Protein AF-A0A7X3VEM3-F1 (afdb_monomer_lite)

Sequence (97 aa):
MNRFLLHGLAMLAAVGGASAQTAAGDARGSAVRPTEVIRLFDGKSLDGFYTWMKDTQREDPRKVFRVTDGMLHVTGDGLGGLVTNKEYRDYHCILEI

pLDDT: mean 82.65, std 21.84, range [36.47, 98.31]

Structure (mmCIF, N/CA/C/O backbone):
data_AF-A0A7X3VEM3-F1
#
_entry.id   AF-A0A7X3VEM3-F1
#
loop_
_atom_site.group_PDB
_atom_site.id
_atom_site.type_symbol
_atom_site.label_atom_id
_atom_site.label_alt_id
_atom_site.label_comp_id
_atom_site.label_asym_id
_atom_site.label_entity_id
_atom_site.label_seq_id
_atom_site.pdbx_PDB_ins_code
_atom_site.Cartn_x
_atom_site.Cartn_y
_atom_site.Cartn_z
_atom_site.occupancy
_atom_site.B_iso_or_equiv
_atom_site.auth_seq_id
_atom_site.auth_comp_id
_atom_site.auth_asym_id
_atom_site.auth_atom_id
_atom_site.pdbx_PDB_model_num
ATOM 1 N N . MET A 1 1 ? 35.785 55.097 58.391 1.00 38.59 1 MET A N 1
ATOM 2 C CA . MET A 1 1 ? 36.435 56.129 57.557 1.00 38.59 1 MET A CA 1
ATOM 3 C C . MET A 1 1 ? 36.839 55.429 56.260 1.00 38.59 1 MET A C 1
ATOM 5 O O . MET A 1 1 ? 37.765 54.646 56.324 1.00 38.59 1 MET A O 1
ATOM 9 N N . ASN A 1 2 ? 36.137 55.438 55.124 1.00 36.88 2 ASN A N 1
ATOM 10 C CA . ASN A 1 2 ? 34.887 56.058 54.670 1.00 36.88 2 ASN A CA 1
ATOM 11 C C . ASN A 1 2 ? 33.809 54.986 54.432 1.00 36.88 2 ASN A C 1
ATOM 13 O O . ASN A 1 2 ? 34.111 53.863 54.042 1.00 36.88 2 ASN A O 1
ATOM 17 N N . ARG A 1 3 ? 32.556 55.335 54.736 1.00 44.81 3 ARG A N 1
ATOM 18 C CA . ARG A 1 3 ? 31.385 54.450 54.699 1.00 44.81 3 ARG A CA 1
ATOM 19 C C . ARG A 1 3 ? 30.745 54.486 53.310 1.00 44.81 3 ARG A C 1
ATOM 21 O O . ARG A 1 3 ? 30.534 55.559 52.759 1.00 44.81 3 ARG A O 1
ATOM 28 N N . PHE A 1 4 ? 30.424 53.298 52.812 1.00 44.94 4 PHE A N 1
ATOM 29 C CA . PHE A 1 4 ? 29.545 53.028 51.679 1.00 44.94 4 PHE A CA 1
ATOM 30 C C . PHE A 1 4 ? 28.164 53.695 51.849 1.00 44.94 4 PHE A C 1
ATOM 32 O O . PHE A 1 4 ? 27.532 53.530 52.892 1.00 44.94 4 PHE A O 1
ATOM 39 N N . LEU A 1 5 ? 27.680 54.374 50.806 1.00 46.81 5 LEU A N 1
ATOM 40 C CA . LEU A 1 5 ? 26.261 54.635 50.511 1.00 46.81 5 LEU A CA 1
ATOM 41 C C . LEU A 1 5 ? 26.088 54.390 48.997 1.00 46.81 5 LEU A C 1
ATOM 43 O O . LEU A 1 5 ? 26.805 55.005 48.213 1.00 46.81 5 LEU A O 1
ATOM 47 N N . LEU A 1 6 ? 25.399 53.318 48.565 1.00 40.62 6 LEU A N 1
ATOM 48 C CA . LEU A 1 6 ? 24.005 53.290 48.052 1.00 40.62 6 LEU A CA 1
ATOM 49 C C . LEU A 1 6 ? 23.664 54.531 47.199 1.00 40.62 6 LEU A C 1
ATOM 51 O O . LEU A 1 6 ? 23.874 55.652 47.645 1.00 40.62 6 LEU A O 1
ATOM 55 N N . HIS A 1 7 ? 23.109 54.458 45.988 1.00 42.75 7 HIS A N 1
ATOM 56 C CA . HIS A 1 7 ? 21.930 53.745 45.464 1.00 42.75 7 HIS A CA 1
ATOM 57 C C . HIS A 1 7 ? 22.125 53.644 43.923 1.00 42.75 7 HIS A C 1
ATOM 59 O O . HIS A 1 7 ? 22.853 54.454 43.367 1.00 42.75 7 HIS A O 1
ATOM 65 N N . GLY A 1 8 ? 21.548 52.757 43.119 1.00 36.47 8 GLY A N 1
ATOM 66 C CA . GLY A 1 8 ? 20.456 51.818 43.271 1.00 36.47 8 GLY A CA 1
ATOM 67 C C . GLY A 1 8 ? 20.116 51.229 41.889 1.00 36.47 8 GLY A C 1
ATOM 68 O O . GLY A 1 8 ? 20.834 51.433 40.915 1.00 36.47 8 GLY A O 1
ATOM 69 N N . LEU A 1 9 ? 18.966 50.562 41.850 1.00 47.94 9 LEU A N 1
ATOM 70 C CA . LEU A 1 9 ? 18.229 50.085 40.681 1.00 47.94 9 LEU A CA 1
ATOM 71 C C . LEU A 1 9 ? 18.697 48.766 40.044 1.00 47.94 9 LEU A C 1
ATOM 73 O O . LEU A 1 9 ? 19.494 48.698 39.114 1.00 47.94 9 LEU A O 1
ATOM 77 N N . ALA A 1 10 ? 18.071 47.704 40.547 1.00 50.50 10 ALA A N 1
ATOM 78 C CA . ALA A 1 10 ? 17.909 46.435 39.868 1.00 50.50 10 ALA A CA 1
ATOM 79 C C . ALA A 1 10 ? 17.107 46.611 38.566 1.00 50.50 10 ALA A C 1
ATOM 81 O O . ALA A 1 10 ? 16.019 47.184 38.578 1.00 50.50 10 ALA A O 1
ATOM 82 N N . MET A 1 11 ? 17.594 46.027 37.473 1.00 43.53 11 MET A N 1
ATOM 83 C CA . MET A 1 11 ? 16.740 45.547 36.388 1.00 43.53 11 MET A CA 1
ATOM 84 C C . MET A 1 11 ? 17.232 44.172 35.949 1.00 43.53 11 MET A C 1
ATOM 86 O O . MET A 1 11 ? 18.193 44.022 35.198 1.00 43.53 11 MET A O 1
ATOM 90 N N . LEU A 1 12 ? 16.545 43.159 36.468 1.00 49.00 12 LEU A N 1
ATOM 91 C CA . LEU A 1 12 ? 16.589 41.791 35.989 1.00 49.00 12 LEU A CA 1
ATOM 92 C C . LEU A 1 12 ? 15.853 41.744 34.644 1.00 49.00 12 LEU A C 1
ATOM 94 O O . LEU A 1 12 ? 14.633 41.603 34.605 1.00 49.00 12 LEU A O 1
ATOM 98 N N . ALA A 1 13 ? 16.580 41.880 33.538 1.00 52.31 13 ALA A N 1
ATOM 99 C CA . ALA A 1 13 ? 16.048 41.538 32.226 1.00 52.31 13 ALA A CA 1
ATOM 100 C C . ALA A 1 13 ? 16.189 40.022 32.037 1.00 52.31 13 ALA A C 1
ATOM 102 O O . ALA A 1 13 ? 17.175 39.531 31.489 1.00 52.31 13 ALA A O 1
ATOM 103 N N . ALA A 1 14 ? 15.209 39.267 32.533 1.00 51.28 14 ALA A N 1
ATOM 104 C CA . ALA A 1 14 ? 15.014 37.896 32.093 1.00 51.28 14 ALA A CA 1
ATOM 105 C C . ALA A 1 14 ? 14.613 37.948 30.611 1.00 51.28 14 ALA A C 1
ATOM 107 O O . ALA A 1 14 ? 13.454 38.195 30.281 1.00 51.28 14 ALA A O 1
ATOM 108 N N . VAL A 1 15 ? 15.580 37.755 29.709 1.00 57.72 15 VAL A N 1
ATOM 109 C CA . VAL A 1 15 ? 15.289 37.406 28.316 1.00 57.72 15 VAL A CA 1
ATOM 110 C C . VAL A 1 15 ? 14.663 36.017 28.357 1.00 57.72 15 VAL A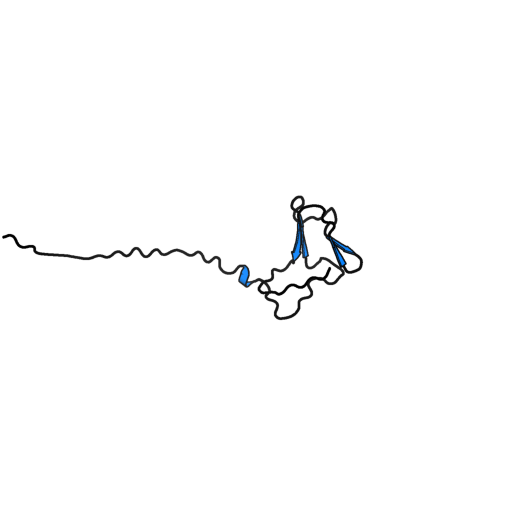 C 1
ATOM 112 O O . VAL A 1 15 ? 15.341 34.992 28.352 1.00 57.72 15 VAL A O 1
ATOM 115 N N . GLY A 1 16 ? 13.339 35.997 28.497 1.00 47.88 16 GLY A N 1
ATOM 116 C CA . GLY A 1 16 ? 12.531 34.818 28.266 1.00 47.88 16 GLY A CA 1
ATOM 117 C C . GLY A 1 16 ? 12.706 34.430 26.808 1.00 47.88 16 GLY A C 1
ATOM 118 O O . GLY A 1 16 ? 12.244 35.136 25.913 1.00 47.88 16 GLY A O 1
ATOM 119 N N . GLY A 1 17 ? 13.414 33.328 26.573 1.00 51.56 17 GLY A N 1
ATOM 120 C CA . GLY A 1 17 ? 13.440 32.673 25.279 1.00 51.56 17 GLY A CA 1
ATOM 121 C C . GLY A 1 17 ? 12.019 32.272 24.910 1.00 51.56 17 GLY A C 1
ATOM 122 O O . GLY A 1 17 ? 11.504 31.267 25.393 1.00 51.56 17 GLY A O 1
ATOM 123 N N . ALA A 1 18 ? 11.379 33.060 24.051 1.00 49.75 18 ALA A N 1
ATOM 124 C CA . ALA A 1 18 ? 10.242 32.594 23.285 1.00 49.75 18 ALA A CA 1
ATOM 125 C C . ALA A 1 18 ? 10.797 31.645 22.220 1.00 49.75 18 ALA A C 1
ATOM 127 O O . ALA A 1 18 ? 11.064 32.034 21.084 1.00 49.75 18 ALA A O 1
ATOM 128 N N . SER A 1 19 ? 11.029 30.394 22.617 1.00 58.03 19 SER A N 1
ATOM 129 C CA . SER A 1 19 ? 11.138 29.294 21.672 1.00 58.03 19 SER A CA 1
ATOM 130 C C . SER A 1 19 ? 9.824 29.268 20.905 1.00 58.03 19 SER A C 1
ATOM 132 O O . SER A 1 19 ? 8.817 28.768 21.404 1.00 58.03 19 SER A O 1
ATOM 134 N N . ALA A 1 20 ? 9.815 29.852 19.709 1.00 56.41 20 ALA A N 1
ATOM 135 C CA . ALA A 1 20 ? 8.778 29.615 18.727 1.00 56.41 20 ALA A CA 1
ATOM 136 C C . ALA A 1 20 ? 8.886 28.138 18.336 1.00 56.41 20 ALA A C 1
ATOM 138 O O . ALA A 1 20 ? 9.566 27.772 17.381 1.00 56.41 20 ALA A O 1
ATOM 139 N N . GLN A 1 21 ? 8.267 27.273 19.139 1.00 56.41 21 GLN A N 1
ATOM 140 C CA . GLN A 1 21 ? 7.901 25.938 18.713 1.00 56.41 21 GLN A CA 1
ATOM 141 C C . GLN A 1 21 ? 6.891 26.147 17.596 1.00 56.41 21 GLN A C 1
ATOM 143 O O . GLN A 1 21 ? 5.703 26.368 17.825 1.00 56.41 21 GLN A O 1
ATOM 148 N N . THR A 1 22 ? 7.400 26.168 16.367 1.00 51.03 22 THR A N 1
ATOM 149 C CA . THR A 1 22 ? 6.583 25.963 15.188 1.00 51.03 22 THR A CA 1
ATOM 150 C C . THR A 1 22 ? 5.867 24.646 15.415 1.00 51.03 22 THR A C 1
ATOM 152 O O . THR A 1 22 ? 6.480 23.582 15.503 1.00 51.03 22 THR A O 1
ATOM 155 N N . ALA A 1 23 ? 4.558 24.741 15.620 1.00 53.22 23 ALA A N 1
ATOM 156 C CA . ALA A 1 23 ? 3.699 23.589 15.699 1.00 53.22 23 ALA A CA 1
ATOM 157 C C . ALA A 1 23 ? 3.870 22.816 14.388 1.00 53.22 23 ALA A C 1
ATOM 159 O O . ALA A 1 23 ? 3.296 23.171 13.360 1.00 53.22 23 ALA A O 1
ATOM 160 N N . ALA A 1 24 ? 4.642 21.733 14.431 1.00 52.44 24 ALA A N 1
ATOM 161 C CA . ALA A 1 24 ? 4.395 20.572 13.597 1.00 52.44 24 ALA A CA 1
ATOM 162 C C . ALA A 1 24 ? 3.041 19.992 14.048 1.00 52.44 24 ALA A C 1
ATOM 164 O O . ALA A 1 24 ? 2.972 18.960 14.709 1.00 52.44 24 ALA A O 1
ATOM 165 N N . GLY A 1 25 ? 1.971 20.750 13.804 1.00 48.12 25 GLY A N 1
ATOM 166 C CA . GLY A 1 25 ? 0.608 20.405 14.157 1.00 48.12 25 GLY A CA 1
ATOM 167 C C . GLY A 1 25 ? 0.146 19.262 13.269 1.00 48.12 25 GLY A C 1
ATOM 168 O O . GLY A 1 25 ? -0.107 19.457 12.087 1.00 48.12 25 GLY A O 1
ATOM 169 N N . ASP A 1 26 ? 0.100 18.072 13.859 1.00 57.38 26 ASP A N 1
ATOM 170 C CA . ASP A 1 26 ? -0.797 16.960 13.551 1.00 57.38 26 ASP A CA 1
ATOM 171 C C . ASP A 1 26 ? -1.080 16.629 12.076 1.00 57.38 26 ASP A C 1
ATOM 173 O O . ASP A 1 26 ? -2.227 16.441 11.681 1.00 57.38 26 ASP A O 1
ATOM 177 N N . ALA A 1 27 ? -0.043 16.329 11.288 1.00 54.81 27 ALA A N 1
ATOM 178 C CA . ALA A 1 27 ? -0.233 15.442 10.128 1.00 54.81 27 ALA A CA 1
ATOM 179 C C . ALA A 1 27 ? -0.794 14.060 10.554 1.00 54.81 27 ALA A C 1
ATOM 181 O O . ALA A 1 27 ? -1.482 13.390 9.796 1.00 54.81 27 ALA A O 1
ATOM 182 N N . ARG A 1 28 ? -0.573 13.652 11.815 1.00 55.75 28 ARG A N 1
ATOM 183 C CA . ARG A 1 28 ? -1.175 12.445 12.412 1.00 55.75 28 ARG A CA 1
ATOM 184 C C . ARG A 1 28 ? -2.659 12.595 12.757 1.00 55.75 28 ARG A C 1
ATOM 186 O O . ARG A 1 28 ? -3.315 11.584 12.999 1.00 55.75 28 ARG A O 1
ATOM 193 N N . GLY A 1 29 ? -3.197 13.815 12.812 1.00 68.31 29 GLY A N 1
ATOM 194 C CA . GLY A 1 29 ? -4.597 14.051 13.171 1.00 68.31 29 GLY A CA 1
ATOM 195 C C . GLY A 1 29 ? -5.576 13.470 12.146 1.00 68.31 29 GLY A C 1
ATOM 196 O O . GLY A 1 29 ? -6.642 12.993 12.531 1.00 68.31 29 GLY A O 1
ATOM 197 N N . SER A 1 30 ? -5.184 13.443 10.867 1.00 83.75 30 SER A N 1
ATOM 198 C CA . SER A 1 30 ? -5.991 12.948 9.744 1.00 83.75 30 SER A CA 1
ATOM 199 C C . SER A 1 30 ? -5.881 11.442 9.488 1.00 83.75 30 SER A C 1
ATOM 201 O O . SER A 1 30 ? -6.709 10.900 8.756 1.00 83.75 30 SER A O 1
ATOM 203 N N . ALA A 1 31 ? -4.893 10.753 10.069 1.00 95.06 31 ALA A N 1
ATOM 204 C CA . ALA A 1 31 ? -4.715 9.317 9.867 1.00 95.06 31 ALA A CA 1
ATOM 205 C C . ALA A 1 31 ? -5.837 8.511 10.542 1.00 95.06 31 ALA A C 1
ATOM 207 O O . ALA A 1 31 ? -6.241 8.789 11.679 1.00 95.06 31 ALA A O 1
ATOM 208 N N . VAL A 1 32 ? -6.319 7.484 9.841 1.00 96.62 32 VAL A N 1
ATOM 209 C CA . VAL A 1 32 ? -7.425 6.633 10.286 1.00 96.62 32 VAL A CA 1
ATOM 210 C C . VAL A 1 32 ? -6.994 5.849 11.520 1.00 96.62 32 VAL A C 1
ATOM 212 O O . VAL A 1 32 ? -6.014 5.107 11.482 1.00 96.62 32 VAL A O 1
ATOM 215 N N . ARG A 1 33 ? -7.755 5.978 12.609 1.00 96.94 33 ARG A N 1
ATOM 216 C CA . ARG A 1 33 ? -7.631 5.116 13.787 1.00 96.94 33 ARG A CA 1
ATOM 217 C C . ARG A 1 33 ? -8.755 4.078 13.770 1.00 96.94 33 ARG A C 1
ATOM 219 O O . ARG A 1 33 ? -9.894 4.463 14.036 1.00 96.94 33 ARG A O 1
ATOM 226 N N . PRO A 1 34 ? -8.481 2.802 13.446 1.00 97.12 34 PRO A N 1
ATOM 227 C CA . PRO A 1 34 ? -9.525 1.787 13.370 1.00 97.12 34 PRO A CA 1
ATOM 228 C C . PRO A 1 34 ? -10.193 1.576 14.732 1.00 97.12 34 PRO A C 1
ATOM 230 O O . PRO A 1 34 ? -9.521 1.342 15.734 1.00 97.12 34 PRO A O 1
ATOM 233 N N . THR A 1 35 ? -11.521 1.649 14.767 1.00 96.75 35 THR A N 1
ATOM 234 C CA . THR A 1 35 ? -12.344 1.251 15.925 1.00 96.75 35 THR A CA 1
ATOM 235 C C . THR A 1 35 ? -12.986 -0.122 15.731 1.00 96.75 35 THR A C 1
ATOM 237 O O . THR A 1 35 ? -13.565 -0.676 16.657 1.00 96.75 35 THR A O 1
ATOM 240 N N . GLU A 1 36 ? -12.871 -0.664 14.522 1.00 97.38 36 GLU A N 1
ATOM 241 C CA . GLU A 1 36 ? -13.349 -1.973 14.096 1.00 97.38 36 GLU A CA 1
ATOM 242 C C . GLU A 1 36 ? -12.372 -2.569 13.071 1.00 97.38 36 GLU A C 1
ATOM 244 O O . GLU A 1 36 ? -11.440 -1.897 12.615 1.00 97.38 36 GLU A O 1
ATOM 249 N N . VAL A 1 37 ? -12.573 -3.838 12.710 1.00 97.19 37 VAL A N 1
ATOM 250 C CA . VAL A 1 37 ? -11.729 -4.515 11.720 1.00 97.19 37 VAL A CA 1
ATOM 251 C C . VAL A 1 37 ? -11.973 -3.922 10.335 1.00 97.19 37 VAL A C 1
ATOM 253 O O . VAL A 1 37 ? -13.065 -4.026 9.782 1.00 97.19 37 VAL A O 1
ATOM 256 N N . ILE A 1 38 ? -10.919 -3.367 9.740 1.00 97.38 38 ILE A N 1
ATOM 257 C CA . ILE A 1 38 ? -10.919 -2.898 8.354 1.00 97.38 38 ILE A CA 1
ATOM 258 C C . ILE A 1 38 ? -10.255 -3.968 7.490 1.00 97.38 38 ILE A C 1
ATOM 260 O O . ILE A 1 38 ? -9.076 -4.276 7.662 1.00 97.38 38 ILE A O 1
ATOM 264 N N . ARG A 1 39 ? -11.001 -4.524 6.531 1.00 96.12 39 ARG A N 1
ATOM 265 C CA . ARG A 1 39 ? -10.437 -5.430 5.522 1.00 96.12 39 ARG A CA 1
ATOM 266 C C . ARG A 1 39 ? -9.677 -4.616 4.476 1.00 96.12 39 ARG A C 1
ATOM 268 O O . ARG A 1 39 ? -10.295 -3.972 3.635 1.00 96.12 39 ARG A O 1
ATOM 275 N N . LEU A 1 40 ? -8.346 -4.633 4.557 1.00 97.06 40 LEU A N 1
ATOM 276 C CA . LEU A 1 40 ? -7.474 -3.892 3.636 1.00 97.06 40 LEU A CA 1
ATOM 277 C C . LEU A 1 40 ? -7.329 -4.567 2.265 1.00 97.06 40 LEU A C 1
ATOM 279 O O . LEU A 1 40 ? -7.138 -3.872 1.275 1.00 97.06 40 LEU A O 1
ATOM 283 N N . PHE A 1 41 ? -7.429 -5.896 2.205 1.00 96.94 41 PHE A N 1
ATOM 284 C CA . PHE A 1 41 ? -7.295 -6.682 0.980 1.00 96.94 41 PHE A CA 1
ATOM 285 C C . PHE A 1 41 ? -8.540 -7.547 0.767 1.00 96.94 41 PHE A C 1
ATOM 287 O O . PHE A 1 41 ? -9.020 -8.198 1.696 1.00 96.94 41 PHE A O 1
ATOM 294 N N . ASP A 1 42 ? -9.077 -7.526 -0.451 1.00 94.75 42 ASP A N 1
ATOM 295 C CA . ASP A 1 42 ? -10.326 -8.198 -0.824 1.00 94.75 42 ASP A CA 1
ATOM 296 C C . ASP A 1 42 ? -10.112 -9.532 -1.561 1.00 94.75 42 ASP A C 1
ATOM 298 O O . ASP A 1 42 ? -11.086 -10.205 -1.904 1.00 94.75 42 ASP A O 1
ATOM 302 N N . GLY A 1 43 ? -8.853 -9.908 -1.815 1.00 96.69 43 GLY A N 1
ATOM 303 C CA . GLY A 1 43 ? -8.494 -11.094 -2.593 1.00 96.69 43 GLY A CA 1
ATOM 304 C C . GLY A 1 43 ? -8.650 -10.928 -4.106 1.00 96.69 43 GL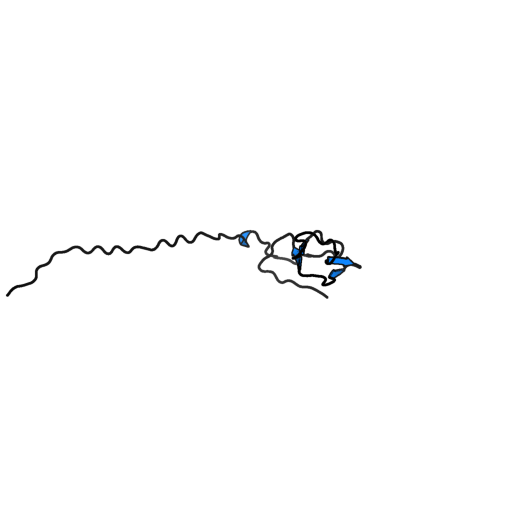Y A C 1
ATOM 305 O O . GLY A 1 43 ? -8.507 -11.896 -4.843 1.00 96.69 43 GLY A O 1
ATOM 306 N N . LYS A 1 44 ? -8.978 -9.736 -4.608 1.00 97.50 44 LYS A N 1
ATOM 307 C CA . LYS A 1 44 ? -9.322 -9.523 -6.024 1.00 97.50 44 LYS A CA 1
ATOM 308 C C . LYS A 1 44 ? -8.466 -8.456 -6.676 1.00 97.50 44 LYS A C 1
ATOM 310 O O . LYS A 1 44 ? -8.098 -8.606 -7.838 1.00 97.50 44 LYS A O 1
ATOM 315 N N . SER A 1 45 ? -8.165 -7.387 -5.948 1.00 96.88 45 SER A N 1
ATOM 316 C CA . SER A 1 45 ? -7.517 -6.204 -6.501 1.00 96.88 45 SER A CA 1
ATOM 317 C C . SER A 1 45 ? -6.509 -5.592 -5.532 1.00 96.88 45 SER A C 1
ATOM 319 O O . SER A 1 45 ? -6.478 -5.906 -4.341 1.00 96.88 45 SER A O 1
ATOM 321 N N . LEU A 1 46 ? -5.672 -4.698 -6.064 1.00 97.31 46 LEU A N 1
ATOM 322 C CA . LEU A 1 46 ? -4.771 -3.855 -5.277 1.00 97.31 46 LEU A CA 1
ATOM 323 C C . LEU A 1 46 ? -5.277 -2.407 -5.205 1.00 97.31 46 LEU A C 1
ATOM 325 O O . LEU A 1 46 ? -4.506 -1.514 -4.880 1.00 97.31 46 LEU A O 1
ATOM 329 N N . ASP A 1 47 ? -6.563 -2.160 -5.467 1.00 96.25 47 ASP A N 1
ATOM 330 C CA . ASP A 1 47 ? -7.138 -0.808 -5.588 1.00 96.25 47 ASP A CA 1
ATOM 331 C C . ASP A 1 47 ? -7.027 0.013 -4.289 1.00 96.25 47 ASP A C 1
ATOM 333 O O . ASP A 1 47 ? -7.026 1.245 -4.304 1.00 96.25 47 ASP A O 1
ATOM 337 N N . GLY A 1 48 ? -6.904 -0.661 -3.141 1.00 96.88 48 GLY A N 1
ATOM 338 C CA . GLY A 1 48 ? -6.642 -0.043 -1.837 1.00 96.88 48 GLY A CA 1
ATOM 339 C C . GLY A 1 48 ? -5.193 0.413 -1.625 1.00 96.88 48 GLY A C 1
ATOM 340 O O . GLY A 1 48 ? -4.888 0.988 -0.575 1.00 96.88 48 GLY A O 1
ATOM 341 N N . PHE A 1 49 ? -4.313 0.166 -2.594 1.00 98.06 49 PHE A N 1
ATOM 342 C CA . PHE A 1 49 ? -2.872 0.314 -2.475 1.00 98.06 49 PHE A CA 1
ATOM 343 C C . PHE A 1 49 ? -2.259 1.031 -3.681 1.00 98.06 49 PHE A C 1
ATOM 345 O O . PHE A 1 49 ? -2.846 1.122 -4.757 1.00 98.06 49 PHE A O 1
ATOM 352 N N . TYR A 1 50 ? -1.026 1.484 -3.497 1.00 97.56 50 TYR A N 1
ATOM 353 C CA . TYR A 1 50 ? -0.117 1.847 -4.572 1.00 97.56 50 TYR A CA 1
ATOM 354 C C . TYR A 1 50 ? 1.226 1.141 -4.372 1.00 97.56 50 TYR A C 1
ATOM 356 O O . TYR A 1 50 ? 1.626 0.819 -3.250 1.00 97.56 50 TYR A O 1
ATOM 364 N N . THR A 1 51 ? 1.939 0.904 -5.467 1.00 97.56 51 THR A N 1
ATOM 365 C CA . THR A 1 51 ? 3.306 0.381 -5.439 1.00 97.56 51 THR A CA 1
ATOM 366 C C . THR A 1 51 ? 4.303 1.525 -5.339 1.00 97.56 51 THR A C 1
ATOM 368 O O . THR A 1 51 ? 4.120 2.576 -5.957 1.00 97.56 51 THR A O 1
ATOM 371 N N . TRP A 1 52 ? 5.380 1.325 -4.589 1.00 97.81 52 TRP A N 1
ATOM 372 C CA . TRP A 1 52 ? 6.553 2.187 -4.645 1.00 97.81 52 TRP A CA 1
ATOM 373 C C . TRP A 1 52 ? 7.803 1.343 -4.859 1.00 97.81 52 TRP A C 1
ATOM 375 O O . TRP A 1 52 ? 8.066 0.426 -4.087 1.00 97.81 52 TRP A O 1
ATOM 385 N N . MET A 1 53 ? 8.581 1.683 -5.875 1.00 97.88 53 MET A N 1
ATOM 386 C CA . MET A 1 53 ? 9.819 1.032 -6.274 1.00 97.88 53 MET A CA 1
ATOM 387 C C . MET A 1 53 ? 10.954 2.055 -6.276 1.00 97.88 53 MET A C 1
ATOM 389 O O . MET A 1 53 ? 10.769 3.211 -6.652 1.00 97.88 53 MET A O 1
ATOM 393 N N . LYS A 1 54 ? 12.160 1.643 -5.884 1.00 97.88 54 LYS A N 1
ATOM 394 C CA . LYS A 1 54 ? 13.326 2.538 -5.845 1.00 97.88 54 LYS A CA 1
ATOM 395 C C . LYS A 1 54 ? 13.712 3.070 -7.230 1.00 97.88 54 LYS A C 1
ATOM 397 O O . LYS A 1 54 ? 14.150 4.209 -7.345 1.00 97.88 54 LYS A O 1
ATOM 402 N N . ASP A 1 55 ? 13.598 2.231 -8.251 1.00 97.69 55 ASP A N 1
ATOM 403 C CA . ASP A 1 55 ? 13.995 2.488 -9.635 1.00 97.69 55 ASP A CA 1
ATOM 404 C C . ASP A 1 55 ? 12.867 3.105 -10.471 1.00 97.69 55 ASP A C 1
ATOM 406 O O . ASP A 1 55 ? 13.117 4.033 -11.236 1.00 97.69 55 ASP A O 1
ATOM 410 N N . THR A 1 56 ? 11.630 2.633 -10.296 1.00 98.06 56 THR A N 1
ATOM 411 C CA . THR A 1 56 ? 10.471 3.043 -11.113 1.00 98.06 56 THR A CA 1
ATOM 412 C C . THR A 1 56 ? 9.420 3.856 -10.351 1.00 98.06 56 THR A C 1
ATOM 414 O O . THR A 1 56 ? 8.375 4.204 -10.898 1.00 98.06 56 THR A O 1
ATOM 417 N N . GLN A 1 57 ? 9.694 4.219 -9.095 1.00 97.25 57 GLN 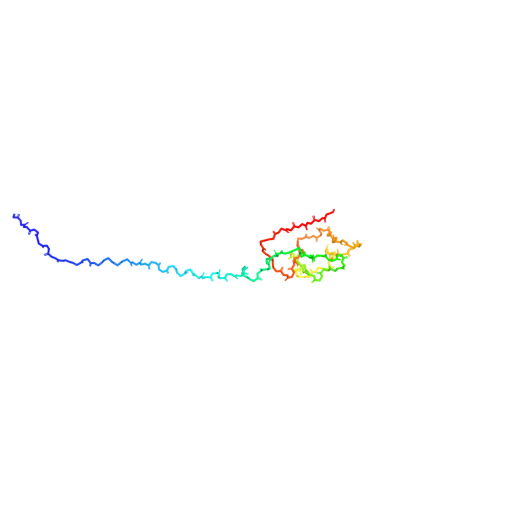A N 1
ATOM 418 C CA . GLN A 1 57 ? 8.800 5.004 -8.241 1.00 97.25 57 GLN A CA 1
ATOM 419 C C . GLN A 1 57 ? 7.395 4.393 -8.175 1.00 97.25 57 GLN A C 1
ATOM 421 O O . GLN A 1 57 ? 7.237 3.303 -7.642 1.00 97.25 57 GLN A O 1
ATOM 426 N N . ARG A 1 58 ? 6.360 5.076 -8.674 1.00 96.94 58 ARG A N 1
ATOM 427 C CA . ARG A 1 58 ? 4.973 4.593 -8.582 1.00 96.94 58 ARG A CA 1
ATOM 428 C C . ARG A 1 58 ? 4.611 3.517 -9.599 1.00 96.94 58 ARG A C 1
ATOM 430 O O . ARG A 1 58 ? 3.532 2.943 -9.495 1.00 96.94 58 ARG A O 1
ATOM 437 N N . GLU A 1 59 ? 5.478 3.242 -10.561 1.00 96.94 59 GLU A N 1
ATOM 438 C CA . GLU A 1 59 ? 5.220 2.236 -11.583 1.00 96.94 59 GLU A CA 1
ATOM 439 C C . GLU A 1 59 ? 5.791 0.879 -11.166 1.00 96.94 59 GLU A C 1
ATOM 441 O O . GLU A 1 59 ? 6.914 0.795 -10.670 1.00 96.94 59 GLU A O 1
ATOM 446 N N . ASP A 1 60 ? 5.042 -0.194 -11.419 1.00 97.50 60 ASP A N 1
ATOM 447 C CA . ASP A 1 60 ? 5.505 -1.580 -11.286 1.00 97.50 60 ASP A CA 1
ATOM 448 C C . ASP A 1 60 ? 5.414 -2.304 -12.646 1.00 97.50 60 ASP A C 1
ATOM 450 O O . ASP A 1 60 ? 4.552 -3.163 -12.858 1.00 97.50 60 ASP A O 1
ATOM 454 N N . PRO A 1 61 ? 6.284 -1.962 -13.618 1.00 97.06 61 PRO A N 1
ATOM 455 C CA . PRO A 1 61 ? 6.253 -2.586 -14.943 1.00 97.06 61 PRO A CA 1
ATOM 456 C C . PRO A 1 61 ? 6.611 -4.080 -14.905 1.00 97.06 61 PRO A C 1
ATOM 458 O O . PRO A 1 61 ? 6.277 -4.824 -15.828 1.00 97.06 61 PRO A O 1
ATOM 461 N N . ARG A 1 62 ? 7.282 -4.531 -13.837 1.00 97.25 62 ARG A N 1
ATOM 462 C CA . ARG A 1 62 ? 7.727 -5.917 -13.644 1.00 97.25 62 ARG A CA 1
ATOM 463 C C . ARG A 1 62 ? 6.665 -6.795 -12.980 1.00 97.25 62 ARG A C 1
ATOM 465 O O . ARG A 1 62 ? 6.832 -8.013 -12.954 1.00 97.25 62 ARG A O 1
ATOM 472 N N . LYS A 1 63 ? 5.557 -6.205 -12.513 1.00 96.81 63 LYS A N 1
ATOM 473 C CA . LYS A 1 63 ? 4.465 -6.899 -11.811 1.00 96.81 63 LYS A CA 1
ATOM 474 C C . LYS A 1 63 ? 4.982 -7.655 -10.584 1.00 96.81 63 LYS A C 1
ATOM 476 O O . LYS A 1 63 ? 4.636 -8.823 -10.368 1.00 96.81 63 LYS A O 1
ATOM 481 N N . VAL A 1 64 ? 5.845 -6.987 -9.817 1.00 98.25 64 VAL A N 1
ATOM 482 C CA . VAL A 1 64 ? 6.372 -7.469 -8.537 1.00 98.25 64 VAL A CA 1
ATOM 483 C C . VAL A 1 64 ? 5.227 -7.758 -7.578 1.00 98.25 64 VAL A C 1
ATOM 485 O O . VAL A 1 64 ? 5.260 -8.791 -6.911 1.00 98.25 64 VAL A O 1
ATOM 488 N N . PHE A 1 65 ? 4.207 -6.894 -7.558 1.00 98.31 65 PHE A N 1
ATOM 489 C CA . PHE A 1 65 ? 2.997 -7.051 -6.756 1.00 98.31 65 PHE A CA 1
ATOM 490 C C . PHE A 1 65 ? 1.811 -7.405 -7.649 1.00 98.31 65 PHE A C 1
ATOM 492 O O . PHE A 1 65 ? 1.464 -6.676 -8.577 1.00 98.31 65 PHE A O 1
ATOM 499 N N . ARG A 1 66 ? 1.155 -8.530 -7.366 1.00 97.50 66 ARG A N 1
ATOM 500 C CA . ARG A 1 66 ? -0.029 -8.963 -8.120 1.00 97.50 66 ARG A CA 1
ATOM 501 C C . ARG A 1 66 ? -0.939 -9.844 -7.287 1.00 97.50 66 ARG A C 1
ATOM 503 O O . ARG A 1 66 ? -0.491 -10.496 -6.350 1.00 97.50 66 ARG A O 1
ATOM 510 N N . VAL A 1 67 ? -2.208 -9.894 -7.675 1.00 97.75 67 VAL A N 1
ATOM 511 C CA . VAL A 1 67 ? -3.171 -10.846 -7.119 1.00 97.75 67 VAL A CA 1
ATOM 512 C C . VAL A 1 67 ? -3.199 -12.086 -8.002 1.00 97.75 67 VAL A C 1
ATOM 514 O O . VAL A 1 67 ? -3.319 -11.992 -9.224 1.00 97.75 67 VAL A O 1
ATOM 517 N N . THR A 1 68 ? -3.044 -13.261 -7.407 1.00 96.94 68 THR A N 1
ATOM 518 C CA . THR A 1 68 ? -3.169 -14.551 -8.097 1.00 96.94 68 THR A CA 1
ATOM 519 C C . THR A 1 68 ? -3.860 -15.520 -7.145 1.00 96.94 68 THR A C 1
ATOM 521 O O . THR A 1 68 ? -3.487 -15.589 -5.979 1.00 96.94 68 THR A O 1
ATOM 524 N N . ASP A 1 69 ? -4.907 -16.200 -7.617 1.00 96.56 69 ASP A N 1
ATOM 525 C CA . ASP A 1 69 ? -5.693 -17.173 -6.841 1.00 96.56 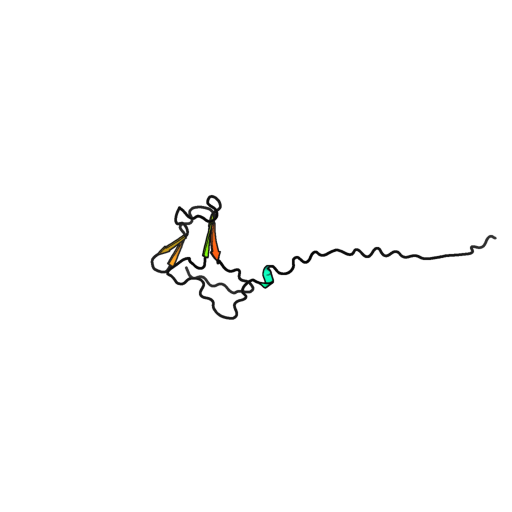69 ASP A CA 1
ATOM 526 C C . ASP A 1 69 ? -6.204 -16.656 -5.486 1.00 96.56 69 ASP A C 1
ATOM 528 O O . ASP A 1 69 ? -6.201 -17.360 -4.481 1.00 96.56 69 ASP A O 1
ATOM 532 N N . GLY A 1 70 ? -6.647 -15.397 -5.439 1.00 96.75 70 GLY A N 1
ATOM 533 C CA . GLY A 1 70 ? -7.164 -14.802 -4.206 1.00 96.75 70 GLY A CA 1
ATOM 534 C C . GLY A 1 70 ? -6.098 -14.230 -3.269 1.00 96.75 70 GLY A C 1
ATOM 535 O O . GLY A 1 70 ? -6.447 -13.657 -2.239 1.00 96.75 70 GLY A O 1
ATOM 536 N N . MET A 1 71 ? -4.811 -14.362 -3.606 1.00 97.31 71 MET A N 1
ATOM 537 C CA . MET A 1 71 ? -3.697 -14.027 -2.718 1.00 97.31 71 MET A CA 1
ATOM 538 C C . MET A 1 71 ? -2.805 -12.927 -3.287 1.00 97.31 71 MET A C 1
ATOM 540 O O . MET A 1 71 ? -2.625 -12.812 -4.502 1.00 97.31 71 MET A O 1
ATOM 544 N N . LEU A 1 72 ? -2.199 -12.142 -2.394 1.00 97.38 72 LEU A N 1
ATOM 545 C CA . LEU A 1 72 ? -1.122 -11.225 -2.747 1.00 97.38 72 LEU A CA 1
ATOM 546 C C . LEU A 1 72 ? 0.161 -12.025 -3.015 1.00 97.38 72 LEU A C 1
ATOM 548 O O . LEU A 1 72 ? 0.717 -12.643 -2.114 1.00 97.38 72 LEU A O 1
ATOM 552 N N . HIS A 1 73 ? 0.651 -11.977 -4.250 1.00 97.31 73 HIS A N 1
ATOM 553 C CA . HIS A 1 73 ? 1.923 -12.564 -4.654 1.00 97.31 73 HIS A CA 1
ATOM 554 C C . HIS A 1 73 ? 2.969 -11.454 -4.802 1.00 97.31 73 HIS A C 1
ATOM 556 O O . HIS A 1 73 ? 2.759 -10.500 -5.557 1.00 97.31 73 HIS A O 1
ATOM 562 N N . VA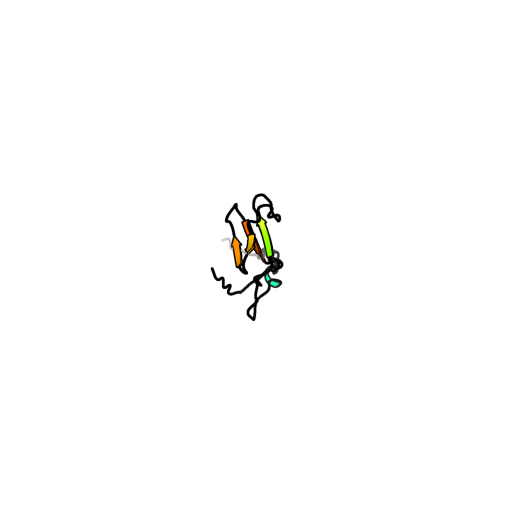L A 1 74 ? 4.109 -11.612 -4.121 1.00 97.06 74 VAL A N 1
ATOM 563 C CA . VAL A 1 74 ? 5.262 -10.702 -4.203 1.00 97.06 74 VAL A CA 1
ATOM 564 C C . VAL A 1 74 ? 6.483 -11.467 -4.710 1.00 97.06 74 VAL A C 1
ATOM 566 O O . VAL A 1 74 ? 6.908 -12.426 -4.075 1.00 97.06 74 VAL A O 1
ATOM 569 N N . THR A 1 75 ? 7.049 -11.072 -5.855 1.00 97.31 75 THR A N 1
ATOM 570 C CA . THR A 1 75 ? 8.197 -11.793 -6.453 1.00 97.31 75 THR A CA 1
ATOM 571 C C . THR A 1 75 ? 9.524 -11.535 -5.742 1.00 97.31 75 THR A C 1
ATOM 573 O O . THR A 1 75 ? 10.450 -12.330 -5.877 1.00 97.31 75 THR A O 1
ATOM 576 N N . GLY A 1 76 ? 9.634 -10.414 -5.022 1.00 96.06 76 GLY A N 1
ATOM 577 C CA . GLY A 1 76 ? 10.883 -9.957 -4.405 1.00 96.06 76 GLY A CA 1
ATOM 578 C C . GLY A 1 76 ? 11.881 -9.327 -5.385 1.00 96.06 76 GLY A C 1
ATOM 579 O O . GLY A 1 76 ? 13.021 -9.069 -5.007 1.00 96.06 76 GLY A O 1
ATOM 580 N N . ASP A 1 77 ? 11.483 -9.073 -6.635 1.00 97.75 77 ASP A N 1
ATOM 581 C CA . ASP A 1 77 ? 12.370 -8.476 -7.631 1.00 97.75 77 ASP A CA 1
ATOM 582 C C . ASP A 1 77 ? 12.515 -6.952 -7.430 1.00 97.75 77 ASP A C 1
ATOM 584 O O . ASP A 1 77 ? 11.696 -6.150 -7.877 1.00 97.75 77 ASP A O 1
ATOM 588 N N . GLY A 1 78 ? 13.601 -6.534 -6.780 1.00 96.19 78 GLY A N 1
ATOM 589 C CA . GLY A 1 78 ? 13.944 -5.129 -6.542 1.00 96.19 78 GLY A CA 1
ATOM 590 C C . GLY A 1 78 ? 13.622 -4.632 -5.129 1.00 96.19 78 GLY A C 1
ATOM 591 O O . GLY A 1 78 ? 13.254 -5.394 -4.240 1.00 96.19 78 GLY A O 1
ATOM 592 N N . LEU A 1 79 ? 13.809 -3.327 -4.909 1.00 97.62 79 LEU A N 1
ATOM 593 C CA . LEU A 1 79 ? 13.580 -2.677 -3.615 1.00 97.62 79 LEU A CA 1
ATOM 594 C C . LEU A 1 79 ? 12.343 -1.790 -3.694 1.00 97.62 79 LEU A C 1
ATOM 596 O O . LEU A 1 79 ? 12.347 -0.789 -4.412 1.00 97.62 79 LEU A O 1
ATOM 600 N N . GLY A 1 80 ? 11.311 -2.141 -2.936 1.00 96.44 80 GLY A N 1
ATOM 601 C CA . GLY A 1 80 ? 10.038 -1.440 -2.962 1.00 96.44 80 GLY A CA 1
ATOM 602 C C . GLY A 1 80 ? 9.053 -1.945 -1.917 1.00 96.44 80 GLY A C 1
ATOM 603 O O . GLY A 1 80 ? 9.414 -2.707 -1.020 1.00 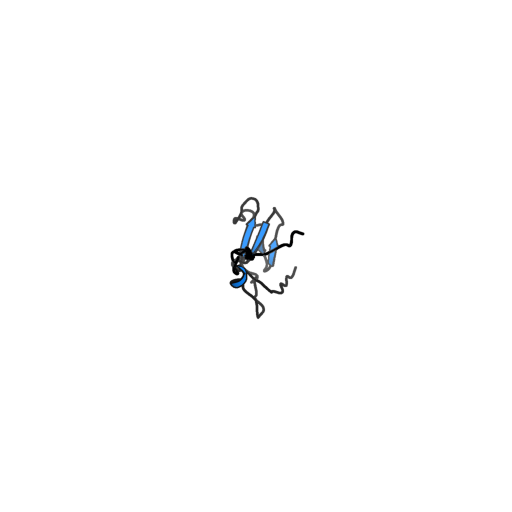96.44 80 GLY A O 1
ATOM 604 N N . GLY A 1 81 ? 7.806 -1.507 -2.040 1.00 97.19 81 GLY A N 1
ATOM 605 C CA . GLY A 1 81 ? 6.722 -1.891 -1.150 1.00 97.19 81 GLY A CA 1
ATOM 606 C C . GLY A 1 81 ? 5.345 -1.637 -1.749 1.00 97.19 81 GLY A C 1
ATOM 607 O O . GLY A 1 81 ? 5.173 -0.806 -2.643 1.00 97.19 81 GLY A O 1
ATOM 608 N N . LEU A 1 82 ? 4.365 -2.352 -1.205 1.00 97.50 82 LEU A N 1
ATOM 609 C CA . LEU A 1 82 ? 2.947 -2.106 -1.416 1.00 97.50 82 LEU A CA 1
ATOM 610 C C . LEU A 1 82 ? 2.433 -1.275 -0.239 1.00 97.50 82 LEU A C 1
ATOM 612 O O . LEU A 1 82 ? 2.591 -1.672 0.915 1.00 97.50 82 LEU A O 1
ATOM 616 N N . VAL A 1 83 ? 1.852 -0.113 -0.519 1.00 97.38 83 VAL A N 1
ATOM 617 C CA . VAL A 1 83 ? 1.485 0.875 0.503 1.00 97.38 83 VAL A CA 1
ATOM 618 C C . VAL A 1 83 ? 0.002 1.192 0.396 1.00 97.38 83 VAL A C 1
ATOM 620 O O . VAL A 1 83 ? -0.520 1.330 -0.705 1.00 97.38 83 VAL A O 1
ATOM 623 N N . THR A 1 84 ? -0.700 1.300 1.524 1.00 97.81 84 THR A N 1
ATOM 624 C CA . THR A 1 84 ? -2.121 1.666 1.531 1.00 97.81 84 THR A CA 1
ATOM 625 C C . THR A 1 84 ? -2.328 3.091 1.021 1.00 97.81 84 THR A C 1
ATOM 627 O O . THR A 1 84 ? -1.576 4.002 1.358 1.00 97.81 84 THR A O 1
ATOM 630 N N . ASN A 1 85 ? -3.410 3.316 0.275 1.00 97.12 85 ASN A N 1
ATOM 631 C CA . ASN A 1 85 ? -3.797 4.657 -0.184 1.00 97.12 85 ASN A CA 1
ATOM 632 C C . ASN A 1 85 ? -4.209 5.587 0.969 1.00 97.12 85 ASN A C 1
ATOM 634 O O . ASN A 1 85 ? -4.155 6.808 0.839 1.00 97.12 85 ASN A O 1
ATOM 638 N N . LYS A 1 86 ? -4.652 5.008 2.090 1.00 96.81 86 LYS A N 1
ATOM 639 C CA . LYS A 1 86 ? -4.981 5.725 3.324 1.00 96.81 86 LYS A CA 1
ATOM 640 C C . LYS A 1 86 ? -3.850 5.575 4.332 1.00 96.81 86 LYS A C 1
ATOM 642 O O . LYS A 1 86 ? -3.232 4.515 4.419 1.00 96.81 86 LYS A O 1
ATOM 647 N N . GLU A 1 87 ? -3.653 6.606 5.140 1.00 97.00 87 GLU A N 1
ATOM 648 C CA . GLU A 1 87 ? -2.784 6.550 6.311 1.00 97.00 87 GLU A CA 1
ATOM 649 C C . GLU A 1 87 ? -3.554 6.015 7.520 1.00 97.00 87 GLU A C 1
ATOM 651 O O . GLU A 1 87 ? -4.713 6.380 7.743 1.00 97.00 87 GLU A O 1
ATOM 656 N N . TYR A 1 88 ? -2.893 5.176 8.316 1.00 96.94 88 TYR A N 1
ATOM 657 C CA . TYR A 1 88 ? -3.453 4.587 9.528 1.00 96.94 88 TYR A CA 1
ATOM 658 C C . TYR A 1 88 ? -2.558 4.870 10.731 1.00 96.94 88 TYR A C 1
ATOM 660 O O . TYR A 1 88 ? -1.339 4.982 10.607 1.00 96.94 88 TYR A O 1
ATOM 668 N N . ARG A 1 89 ? -3.167 4.947 11.913 1.00 96.50 89 ARG A N 1
ATOM 669 C CA . ARG A 1 89 ? -2.473 5.068 13.200 1.00 96.50 89 ARG A CA 1
ATOM 670 C C . ARG A 1 89 ? -3.142 4.218 14.272 1.00 96.50 89 ARG A C 1
ATOM 672 O O . ARG A 1 89 ? -4.299 3.837 14.120 1.00 96.50 89 ARG A O 1
ATOM 679 N N . ASP A 1 90 ? -2.409 3.967 15.354 1.00 96.62 90 ASP A N 1
ATOM 680 C CA . ASP A 1 90 ? -2.894 3.286 16.561 1.00 96.62 90 ASP A CA 1
ATOM 681 C C . ASP A 1 90 ? -3.647 1.971 16.247 1.00 96.62 90 ASP A C 1
ATOM 683 O O . ASP A 1 90 ? -4.721 1.711 16.786 1.00 96.62 90 ASP A O 1
ATOM 687 N N . TYR A 1 91 ? -3.114 1.168 15.319 1.00 97.12 91 TYR A N 1
ATOM 688 C CA . TYR A 1 91 ? -3.755 -0.042 14.799 1.00 97.12 91 TYR A CA 1
ATOM 689 C C . TYR A 1 91 ? -3.024 -1.319 15.221 1.00 97.12 91 TYR A C 1
ATOM 691 O O . TYR A 1 91 ? -1.821 -1.321 15.478 1.00 97.12 91 TYR A O 1
ATOM 699 N N . HIS A 1 92 ? -3.754 -2.433 15.204 1.00 97.62 92 HIS A N 1
ATOM 700 C CA . HIS A 1 92 ? -3.192 -3.779 15.215 1.00 97.62 92 HIS A CA 1
ATOM 701 C C . HIS A 1 92 ? -3.377 -4.376 13.817 1.00 97.62 92 HIS A C 1
ATOM 703 O O . HIS A 1 92 ? -4.505 -4.539 13.357 1.00 97.62 92 HIS A O 1
ATOM 709 N N . CYS A 1 93 ? -2.270 -4.640 13.122 1.00 96.56 93 CYS A N 1
ATOM 710 C CA . CYS A 1 93 ? -2.284 -5.232 11.788 1.00 96.56 93 CYS A CA 1
ATOM 711 C C . CYS A 1 93 ? -2.063 -6.742 11.888 1.00 96.56 93 CYS A C 1
ATOM 713 O O . CYS A 1 93 ? -1.139 -7.179 12.572 1.00 96.56 93 CYS A O 1
ATOM 715 N N . ILE A 1 94 ? -2.897 -7.512 11.192 1.00 96.44 94 ILE A N 1
ATOM 716 C CA . ILE A 1 94 ? -2.781 -8.965 11.073 1.00 96.44 94 ILE A CA 1
ATOM 717 C C . ILE A 1 94 ? -2.577 -9.286 9.594 1.00 96.44 94 ILE A C 1
ATOM 719 O O . ILE A 1 94 ? -3.270 -8.735 8.737 1.00 96.44 94 ILE A O 1
ATOM 723 N N . LEU A 1 95 ? -1.626 -10.173 9.317 1.00 94.50 95 LEU A N 1
ATOM 724 C CA . LEU A 1 95 ? -1.335 -10.692 7.989 1.00 94.50 95 LEU A CA 1
ATOM 725 C C . LEU A 1 95 ? -1.210 -12.214 8.076 1.00 94.50 95 LEU A C 1
ATOM 727 O O . LEU A 1 95 ? -0.635 -12.730 9.033 1.00 94.50 95 LEU A O 1
ATOM 731 N N . GLU A 1 96 ? -1.731 -12.907 7.071 1.00 92.81 96 GLU A N 1
ATOM 732 C CA . GLU A 1 96 ? -1.636 -14.360 6.922 1.00 92.81 96 GLU A CA 1
ATOM 733 C C . GLU A 1 96 ? -0.799 -14.671 5.672 1.00 92.81 96 GLU A C 1
ATOM 735 O O . GLU A 1 96 ? -0.879 -13.929 4.686 1.00 92.81 96 GLU A O 1
ATOM 740 N N . ILE A 1 97 ? 0.038 -15.713 5.751 1.00 86.12 97 ILE A N 1
ATOM 741 C CA . ILE A 1 97 ? 1.021 -16.106 4.724 1.00 86.12 97 ILE A CA 1
ATOM 742 C C . ILE A 1 97 ? 0.812 -17.538 4.243 1.00 86.12 97 ILE A C 1
ATOM 744 O O . ILE A 1 97 ? 0.359 -18.370 5.062 1.00 86.12 97 ILE A O 1
#

Radius of gyration: 29.43 Å; chains: 1; bounding box: 50×73×72 Å

Secondary structure (DSSP, 8-state):
--------------------------GGGGSB--SS------SS--TTEEEEETTTBT--TT--EEEETTEEEE---SSEEEEESS-B-S-------

Foldseek 3Di:
DDDDDDDDDDDDPPPPPPPPPPPPDPPVVQADEDPDDDDQADLPDLVQWFKQFPVPGRDDPVCQWDRDPSDTHGPPPHDIDIGGPGGHPPDDDDDDD